Protein AF-A0A419DIC0-F1 (afdb_monomer_lite)

Secondary structure (DSSP, 8-state):
-HHHHHHHHHHHHHHHHHHHHHHHHHHTT--HHHHHHHHHHHHHHHHHHHHHHHHHHHHHHHHHHHHTTPPPPPTTSTTSEEEETTEEEE-HHHHHHHHHHHHHHHHHHHHHHHHHHHHHHHHHHHHHHHHHHHHHHT-

pLDDT: mean 90.17, std 6.35, range [59.16, 96.88]

Radius of gyration: 27.78 Å; chains: 1; bounding box: 49×20×94 Å

Foldseek 3Di:
DVVLVVLVVVLVVLVVVLVVVLVVCVVVVHDPVVNVVSVVVSVVVNVVSVVVSQQVLQVVLVVLCVVLVHDAPDPPPPQQWDDDDPDIGGDPVSSVVSVVRSVVSVVVVVVVVVVVVVVVVVVVVVVVVVVVVCVVVVD

Sequence (139 aa):
MFELRRLNRQIESNSRDYKIAIGKAESKNTSKDEKEKLIHEFAEKRYELETEIMFFVTEQLIRKARSLLLPMPDSGEGGMWEKVNSRSYLTEAGIAKVRSTIREEEAARRKIILDWVSVGAVITGIIGAATGLLAIILK

Structure (mmCIF, N/CA/C/O backbone):
data_AF-A0A419DIC0-F1
#
_entry.id   AF-A0A419DIC0-F1
#
loop_
_atom_site.group_PDB
_atom_site.id
_atom_site.type_symbol
_atom_site.label_atom_id
_atom_site.label_alt_id
_atom_site.label_comp_id
_atom_site.label_asym_id
_atom_site.label_entity_id
_atom_site.label_seq_id
_atom_site.pdbx_PDB_ins_code
_atom_site.Cartn_x
_atom_site.Cartn_y
_atom_site.Cartn_z
_atom_site.occupancy
_atom_site.B_iso_or_equiv
_atom_site.auth_seq_id
_atom_site.auth_comp_id
_atom_site.auth_asym_id
_atom_site.auth_atom_id
_atom_site.pdbx_PDB_model_num
ATOM 1 N N . MET A 1 1 ? -3.535 -9.226 -3.268 1.00 67.88 1 MET A N 1
ATOM 2 C CA . MET A 1 1 ? -4.791 -8.482 -3.539 1.00 67.88 1 MET A CA 1
ATOM 3 C C . MET A 1 1 ? -5.997 -9.026 -2.775 1.00 67.88 1 MET A C 1
ATOM 5 O O . MET A 1 1 ? -6.824 -8.219 -2.372 1.00 67.88 1 MET A O 1
ATOM 9 N N . PHE A 1 2 ? -6.131 -10.347 -2.595 1.00 87.44 2 PHE A N 1
ATOM 10 C CA . PHE A 1 2 ? -7.209 -10.936 -1.786 1.00 87.44 2 PHE A CA 1
ATOM 11 C C . PHE A 1 2 ? -7.113 -10.529 -0.306 1.00 87.44 2 PHE A C 1
ATOM 13 O O . PHE A 1 2 ? -8.095 -10.058 0.252 1.00 87.44 2 PHE A O 1
ATOM 20 N N . GLU A 1 3 ? -5.908 -10.581 0.271 1.00 88.81 3 GLU A N 1
ATOM 21 C CA . GLU A 1 3 ? -5.655 -10.211 1.673 1.00 88.81 3 GLU A CA 1
ATOM 22 C C . GLU A 1 3 ? -6.043 -8.772 2.024 1.00 88.81 3 GLU A C 1
ATOM 24 O O . GLU A 1 3 ? -6.853 -8.554 2.915 1.00 88.81 3 GLU A O 1
ATOM 29 N N . LEU A 1 4 ? -5.567 -7.782 1.262 1.00 90.62 4 LEU A N 1
ATOM 30 C CA . LEU A 1 4 ? -5.937 -6.380 1.489 1.00 90.62 4 LEU A CA 1
ATOM 31 C C . LEU A 1 4 ? -7.458 -6.158 1.412 1.00 90.62 4 LEU A C 1
ATOM 33 O O . LEU A 1 4 ? -8.031 -5.435 2.220 1.00 90.62 4 LEU A O 1
ATOM 37 N N . ARG A 1 5 ? -8.135 -6.813 0.456 1.00 90.56 5 ARG A N 1
ATOM 38 C CA . ARG A 1 5 ? -9.601 -6.759 0.350 1.00 90.56 5 ARG A CA 1
ATOM 39 C C . ARG A 1 5 ? -10.283 -7.414 1.549 1.00 90.56 5 ARG A C 1
ATOM 41 O O . ARG A 1 5 ? -11.303 -6.906 2.001 1.00 90.56 5 ARG A O 1
ATOM 48 N N . ARG A 1 6 ? -9.741 -8.524 2.051 1.00 94.44 6 ARG A N 1
ATOM 49 C CA . ARG A 1 6 ? -10.228 -9.209 3.252 1.00 94.44 6 ARG A CA 1
ATOM 50 C C . ARG A 1 6 ? -10.111 -8.305 4.482 1.00 94.44 6 ARG A C 1
ATOM 52 O O . ARG A 1 6 ? -11.111 -8.129 5.166 1.00 94.44 6 ARG A O 1
ATOM 59 N N . LEU A 1 7 ? -8.949 -7.688 4.707 1.00 91.94 7 LEU A N 1
ATOM 60 C CA . LEU A 1 7 ? -8.707 -6.773 5.831 1.00 91.94 7 LEU A CA 1
ATOM 61 C C . LEU A 1 7 ? -9.614 -5.536 5.770 1.00 91.94 7 LEU A C 1
ATOM 63 O O . LEU A 1 7 ? -10.287 -5.219 6.746 1.00 91.94 7 LEU A O 1
ATOM 67 N N . ASN A 1 8 ? -9.744 -4.904 4.599 1.00 91.38 8 ASN A N 1
ATOM 68 C CA . ASN A 1 8 ? -10.657 -3.767 4.427 1.00 91.38 8 ASN A CA 1
ATOM 69 C C . ASN A 1 8 ? -12.119 -4.142 4.713 1.00 91.38 8 ASN A C 1
ATOM 71 O O . ASN A 1 8 ? -12.832 -3.395 5.377 1.00 91.38 8 ASN A O 1
ATOM 75 N N . ARG A 1 9 ? -12.566 -5.327 4.274 1.00 93.31 9 ARG A N 1
ATOM 76 C CA . ARG A 1 9 ? -13.911 -5.826 4.605 1.00 93.31 9 ARG A CA 1
ATOM 77 C C . ARG A 1 9 ? -14.097 -6.040 6.106 1.00 93.31 9 ARG A C 1
ATOM 79 O O . ARG A 1 9 ? -15.189 -5.793 6.605 1.00 93.31 9 ARG A O 1
ATOM 86 N N . GLN A 1 10 ? -13.063 -6.486 6.819 1.00 93.06 10 GLN A N 1
ATOM 87 C CA . GLN A 1 10 ? -13.120 -6.631 8.274 1.00 93.06 10 GLN A CA 1
ATOM 88 C C . GLN A 1 10 ? -13.228 -5.272 8.969 1.00 93.06 10 GLN A C 1
ATOM 90 O O . GLN A 1 10 ? -14.063 -5.135 9.856 1.00 93.06 10 GLN A O 1
ATOM 95 N N . ILE A 1 11 ? -12.483 -4.254 8.521 1.00 92.06 11 ILE A N 1
ATOM 96 C CA . ILE A 1 11 ? -12.613 -2.879 9.037 1.00 92.06 11 ILE A CA 1
ATOM 97 C C . ILE A 1 11 ? -14.038 -2.362 8.832 1.00 92.06 11 ILE A C 1
ATOM 99 O O . ILE A 1 11 ? -14.643 -1.819 9.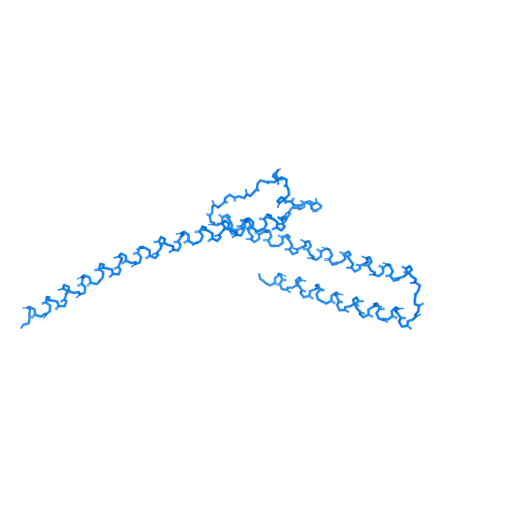758 1.00 92.06 11 ILE A O 1
ATOM 103 N N . GLU A 1 12 ? -14.601 -2.550 7.638 1.00 93.25 12 GLU A N 1
ATOM 104 C CA . GLU A 1 12 ? -15.974 -2.136 7.351 1.00 93.25 12 GLU A CA 1
ATOM 105 C C . GLU A 1 12 ? -17.003 -2.890 8.194 1.00 93.25 12 GLU A C 1
ATOM 107 O O . GLU A 1 12 ? -17.950 -2.273 8.677 1.00 93.25 12 GLU A O 1
ATOM 112 N N . SER A 1 13 ? -16.841 -4.207 8.357 1.00 92.69 13 SER A N 1
ATOM 113 C CA . SER A 1 13 ? -17.725 -5.023 9.196 1.00 92.69 13 SER A CA 1
ATOM 114 C C . SER A 1 13 ? -17.673 -4.547 10.641 1.00 92.69 13 SER A C 1
ATOM 116 O O . SER A 1 13 ? -18.700 -4.168 11.192 1.00 92.69 13 SER A O 1
ATOM 118 N N . ASN A 1 14 ? -16.468 -4.442 11.202 1.00 92.19 14 ASN A N 1
ATOM 119 C CA . ASN A 1 14 ? -16.245 -3.973 12.561 1.00 92.19 14 ASN A CA 1
ATOM 120 C C . ASN A 1 14 ? -16.855 -2.573 12.761 1.00 92.19 14 ASN A C 1
ATOM 122 O O . ASN A 1 14 ? -17.546 -2.315 13.741 1.00 92.19 14 ASN A O 1
ATOM 126 N N . SER A 1 15 ? -16.680 -1.667 11.790 1.00 91.06 15 SER A N 1
ATOM 127 C CA . SER A 1 15 ? -17.257 -0.315 11.837 1.00 91.06 15 SER A CA 1
ATOM 128 C C . SER A 1 15 ? -18.786 -0.314 11.853 1.00 91.06 15 SER A C 1
ATOM 130 O O . SER A 1 15 ? -19.396 0.554 12.480 1.00 91.06 15 SER A O 1
ATOM 132 N N . ARG A 1 16 ? -19.427 -1.258 11.156 1.00 93.19 16 ARG A N 1
ATOM 133 C CA . ARG A 1 16 ? -20.886 -1.431 11.203 1.00 93.19 16 ARG A CA 1
ATOM 134 C C . ARG A 1 16 ? -21.321 -1.984 12.554 1.00 93.19 16 ARG A C 1
ATOM 136 O O . ARG A 1 16 ? -22.249 -1.436 13.145 1.00 93.19 16 ARG A O 1
ATOM 143 N N . ASP A 1 17 ? -20.631 -3.006 13.047 1.00 91.50 17 ASP A N 1
ATOM 144 C CA . ASP A 1 17 ? -20.932 -3.648 14.328 1.00 91.50 17 ASP A CA 1
ATOM 145 C C . ASP A 1 17 ? -20.829 -2.644 15.482 1.00 91.50 17 ASP A C 1
ATOM 147 O O . ASP A 1 17 ? -21.731 -2.556 16.316 1.00 91.50 17 ASP A O 1
ATOM 151 N N . TYR A 1 18 ? -19.805 -1.790 15.460 1.00 91.12 18 TYR A N 1
ATOM 152 C CA . TYR A 1 18 ? -19.637 -0.697 16.411 1.00 91.12 18 TYR A CA 1
ATOM 153 C C . TYR A 1 18 ? -20.761 0.340 16.353 1.00 91.12 18 TYR A C 1
ATOM 155 O O . TYR A 1 18 ? -21.320 0.696 17.390 1.00 91.12 18 TYR A O 1
ATOM 163 N N . LYS A 1 19 ? -21.156 0.792 15.153 1.00 91.94 19 LYS A N 1
ATOM 164 C CA . LYS A 1 19 ? -22.294 1.718 15.000 1.00 91.94 19 LYS A CA 1
ATOM 165 C C . LYS A 1 19 ? -23.578 1.131 15.587 1.00 91.94 19 LYS A C 1
ATOM 167 O O . LYS A 1 19 ? -24.330 1.839 16.254 1.00 91.94 19 LYS A O 1
ATOM 172 N N . ILE A 1 20 ? -23.815 -0.163 15.371 1.00 92.94 20 ILE A N 1
ATOM 173 C CA . ILE A 1 20 ? -24.967 -0.872 15.936 1.00 92.94 20 ILE A CA 1
ATOM 174 C C . ILE A 1 20 ? -24.855 -0.957 17.466 1.00 92.94 20 ILE A C 1
ATOM 176 O O . ILE A 1 20 ? -25.846 -0.733 18.162 1.00 92.94 20 ILE A O 1
ATOM 180 N N . ALA A 1 21 ? -23.672 -1.272 18.000 1.00 90.56 21 ALA A N 1
ATOM 181 C CA . ALA A 1 21 ? -23.434 -1.388 19.437 1.00 90.56 21 ALA A CA 1
ATOM 182 C C . ALA A 1 21 ? -23.630 -0.050 20.171 1.00 90.56 21 ALA A C 1
ATOM 184 O O . ALA A 1 21 ? -24.342 -0.010 21.175 1.00 90.56 21 ALA A O 1
ATOM 185 N N . ILE A 1 22 ? -23.091 1.047 19.629 1.00 89.69 22 ILE A N 1
ATOM 186 C CA . ILE A 1 22 ? -23.293 2.406 20.152 1.00 89.69 22 ILE A CA 1
ATOM 187 C C . ILE A 1 22 ? -24.769 2.794 20.102 1.00 89.69 22 ILE A C 1
ATOM 189 O O . ILE A 1 22 ? -25.306 3.212 21.123 1.00 89.69 22 ILE A O 1
ATOM 193 N N . GLY A 1 23 ? -25.457 2.580 18.974 1.00 89.44 23 GLY A N 1
ATOM 194 C CA . GLY A 1 23 ? -26.885 2.903 18.870 1.00 89.44 23 GLY A CA 1
ATOM 195 C C . GLY A 1 23 ? -27.735 2.146 19.900 1.00 89.44 23 GLY A C 1
ATOM 196 O O . GLY A 1 23 ? -28.645 2.709 20.511 1.00 89.44 23 GLY A O 1
ATOM 197 N N . LYS A 1 24 ? -27.397 0.878 20.177 1.00 91.31 24 LYS A N 1
ATOM 198 C CA . LYS A 1 24 ? -28.029 0.099 21.254 1.00 91.31 24 LYS A CA 1
ATOM 199 C C . LYS A 1 24 ? -27.711 0.668 22.640 1.00 91.31 24 LYS A C 1
ATOM 201 O O . LYS A 1 24 ? -28.627 0.780 23.453 1.00 91.31 24 LYS A O 1
ATOM 206 N N . ALA A 1 25 ? -26.460 1.033 22.913 1.00 88.69 25 ALA A N 1
ATOM 207 C CA . ALA A 1 25 ? -26.053 1.623 24.191 1.00 88.69 25 ALA A CA 1
ATOM 208 C C . ALA A 1 25 ? -26.708 2.998 24.435 1.00 88.69 25 ALA A C 1
ATOM 210 O O . ALA A 1 25 ? -27.113 3.318 25.551 1.00 88.69 25 ALA A O 1
ATOM 211 N N . GLU A 1 26 ? -26.878 3.805 23.389 1.00 86.44 26 GLU A N 1
ATOM 212 C CA . GLU A 1 26 ? -27.610 5.071 23.453 1.00 86.44 26 GLU A CA 1
ATOM 213 C C . GLU A 1 26 ? -29.093 4.848 23.761 1.00 86.44 26 GLU A C 1
ATOM 215 O O . GLU A 1 26 ? -29.617 5.469 24.683 1.00 86.44 26 GLU A O 1
ATOM 220 N N . SER A 1 27 ? -29.744 3.896 23.081 1.00 87.69 27 SER A N 1
ATOM 221 C CA . SER A 1 27 ? -31.164 3.579 23.310 1.00 87.69 27 SER A CA 1
ATOM 222 C C . SER A 1 27 ? -31.471 3.061 24.722 1.00 87.69 27 SER A C 1
ATOM 224 O O . SER A 1 27 ? -32.579 3.240 25.221 1.00 87.69 27 SER A O 1
ATOM 226 N N . LYS A 1 28 ? -30.490 2.434 25.381 1.00 88.81 28 LYS A N 1
ATOM 227 C CA . LYS A 1 28 ? -30.614 1.881 26.738 1.00 88.81 28 LYS A CA 1
ATOM 228 C C . LYS A 1 28 ? -30.208 2.863 27.838 1.00 88.81 28 LYS A C 1
ATOM 230 O O . LYS A 1 28 ? -30.208 2.485 29.005 1.00 88.81 28 LYS A O 1
ATOM 235 N N . ASN A 1 29 ? -29.861 4.100 27.475 1.00 83.12 29 ASN A N 1
ATOM 236 C CA . ASN A 1 29 ? -29.342 5.118 28.388 1.00 83.12 29 ASN A CA 1
ATOM 237 C C . ASN A 1 29 ? -28.159 4.608 29.237 1.00 83.12 29 ASN A C 1
ATOM 239 O O . ASN A 1 29 ? -28.031 4.901 30.425 1.00 83.12 29 ASN A O 1
ATOM 243 N N . THR A 1 30 ? -27.313 3.793 28.603 1.00 84.19 30 THR A N 1
ATOM 244 C CA . THR A 1 30 ? -26.160 3.133 29.210 1.00 84.19 30 THR A CA 1
ATOM 245 C C . THR A 1 30 ? -25.168 4.144 29.802 1.00 84.19 30 THR A C 1
ATOM 247 O O . THR A 1 30 ? -25.008 5.248 29.267 1.00 84.19 30 THR A O 1
ATOM 250 N N . SER A 1 31 ? -24.489 3.756 30.892 1.00 87.69 31 SER A N 1
ATOM 251 C CA . SER A 1 31 ? -23.515 4.599 31.597 1.00 87.69 31 SER A CA 1
ATOM 252 C C . SER A 1 31 ? -22.382 5.072 30.677 1.00 87.69 31 SER A C 1
ATOM 254 O O . SER A 1 31 ? -22.046 4.434 29.675 1.00 87.69 31 SER A O 1
ATOM 256 N N . LYS A 1 32 ? -21.782 6.216 31.021 1.00 87.06 32 LYS A N 1
ATOM 257 C CA . LYS A 1 32 ? -20.671 6.798 30.258 1.00 87.06 32 LYS A CA 1
ATOM 258 C C . LYS A 1 32 ? -19.478 5.835 30.169 1.00 87.06 32 LYS A C 1
ATOM 260 O O . LYS A 1 32 ? -18.953 5.646 29.076 1.00 87.06 32 LYS A O 1
ATOM 265 N N . ASP A 1 33 ? -19.132 5.176 31.272 1.00 88.94 33 ASP A N 1
ATOM 266 C CA . ASP A 1 33 ? -18.031 4.208 31.347 1.00 88.94 33 ASP A CA 1
ATOM 267 C C . ASP A 1 33 ? -18.224 3.019 30.399 1.00 88.94 33 ASP A C 1
ATOM 269 O O . ASP A 1 33 ? -17.278 2.558 29.765 1.00 88.94 33 ASP A O 1
ATOM 273 N N . GLU A 1 34 ? -19.449 2.508 30.271 1.00 87.44 34 GLU A N 1
ATOM 274 C CA . GLU A 1 34 ? -19.737 1.406 29.347 1.00 87.44 34 GLU A CA 1
ATOM 275 C C . GLU A 1 34 ? -19.594 1.834 27.881 1.00 87.44 34 GLU A C 1
ATOM 277 O O . GLU A 1 34 ? -19.083 1.071 27.061 1.00 87.44 34 GLU A O 1
ATOM 282 N N . LYS A 1 35 ? -19.976 3.072 27.547 1.00 86.31 35 LYS A N 1
ATOM 283 C CA . LYS A 1 35 ? -19.761 3.629 26.202 1.00 86.31 35 LYS A CA 1
ATOM 284 C C . LYS A 1 35 ? -18.275 3.820 25.905 1.00 86.31 35 LYS A C 1
ATOM 286 O O . LYS A 1 35 ? -17.832 3.512 24.804 1.00 86.31 35 LYS A O 1
ATOM 291 N N . GLU A 1 36 ? -17.506 4.287 26.882 1.00 89.88 36 GLU A N 1
ATOM 292 C CA . GLU A 1 36 ? -16.060 4.478 26.752 1.00 89.88 36 GLU A CA 1
ATOM 293 C C . GLU A 1 36 ? -15.328 3.145 26.549 1.00 89.88 36 GLU A C 1
ATOM 295 O O . GLU A 1 36 ? -14.494 3.036 25.651 1.00 89.88 36 GLU A O 1
ATOM 300 N N . LYS A 1 37 ? -15.725 2.088 27.268 1.00 91.81 3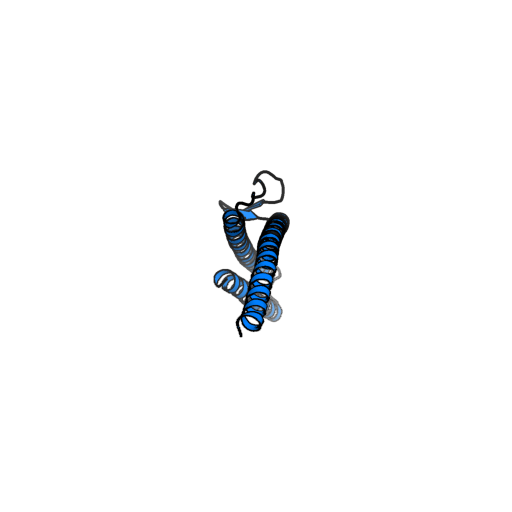7 LYS A N 1
ATOM 301 C CA . LYS A 1 37 ? -15.219 0.724 27.028 1.00 91.81 37 LYS A CA 1
ATOM 302 C C . LYS A 1 37 ? -15.476 0.248 25.598 1.00 91.81 37 LYS A C 1
ATOM 304 O O . LYS A 1 37 ? -14.564 -0.280 24.970 1.00 91.81 37 LYS A O 1
ATOM 309 N N . LEU A 1 38 ? -16.681 0.472 25.066 1.00 90.31 38 LEU A N 1
ATOM 310 C CA . LEU A 1 38 ? -17.015 0.115 23.680 1.00 90.31 38 LEU A CA 1
ATOM 311 C C . LEU A 1 38 ? -16.176 0.896 22.659 1.00 90.31 38 LEU A C 1
ATOM 313 O O . LEU A 1 38 ? -15.760 0.329 21.649 1.00 90.31 38 LEU A O 1
ATOM 317 N N . ILE A 1 39 ? -15.920 2.183 22.914 1.00 90.62 39 ILE A N 1
ATOM 318 C CA . ILE A 1 39 ? -15.048 3.014 22.071 1.00 90.62 39 ILE A CA 1
ATOM 319 C C . ILE A 1 39 ? -13.626 2.452 22.069 1.00 90.62 39 ILE A C 1
ATOM 321 O O . ILE A 1 39 ? -13.049 2.278 20.997 1.00 90.62 39 ILE A O 1
ATOM 325 N N . HIS A 1 40 ? -13.076 2.148 23.247 1.00 93.12 40 HIS A N 1
ATOM 326 C CA . HIS A 1 40 ? -11.727 1.603 23.376 1.00 93.12 40 HIS A CA 1
ATOM 327 C C . HIS A 1 40 ? -11.579 0.245 22.689 1.00 93.12 40 HIS A C 1
ATOM 329 O O . HIS A 1 40 ? -10.667 0.083 21.883 1.00 93.12 40 HIS A O 1
ATOM 335 N N . GLU A 1 41 ? -12.499 -0.692 22.934 1.00 92.81 41 GLU A N 1
ATOM 336 C CA . GLU A 1 41 ? -12.473 -2.019 22.305 1.00 92.81 41 GLU A CA 1
ATOM 337 C C . GLU A 1 41 ? -12.522 -1.914 20.772 1.00 92.81 41 GLU A C 1
ATOM 339 O O . GLU A 1 41 ? -11.813 -2.619 20.050 1.00 92.81 41 GLU A O 1
ATOM 344 N N . PHE A 1 42 ? -13.350 -1.005 20.252 1.00 92.31 42 PHE A N 1
ATOM 345 C CA . PHE A 1 42 ? -13.441 -0.784 18.816 1.00 92.31 42 PHE A CA 1
ATOM 346 C C . PHE A 1 42 ? -12.181 -0.131 18.240 1.00 92.31 42 PHE A C 1
ATOM 348 O O . PHE A 1 42 ? -11.707 -0.544 17.178 1.00 92.31 42 PHE A O 1
ATOM 355 N N . ALA A 1 43 ? -11.641 0.878 18.926 1.00 91.88 43 ALA A N 1
ATOM 356 C CA . ALA A 1 43 ? -10.424 1.564 18.516 1.00 91.88 43 ALA A CA 1
ATOM 357 C C . ALA A 1 43 ? -9.231 0.601 18.463 1.00 91.88 43 ALA A C 1
ATOM 359 O O . ALA A 1 43 ? -8.488 0.624 17.486 1.00 91.88 43 ALA A O 1
ATOM 360 N N . GLU A 1 44 ? -9.098 -0.284 19.451 1.00 93.12 44 GLU A N 1
ATOM 361 C CA . GLU A 1 44 ? -8.056 -1.313 19.507 1.00 93.12 44 GLU A CA 1
ATOM 362 C C . GLU A 1 44 ? -8.170 -2.288 18.328 1.00 93.12 44 GLU A C 1
ATOM 364 O O . GLU A 1 44 ? -7.240 -2.404 17.531 1.00 93.12 44 GLU A O 1
ATOM 369 N N . LYS A 1 45 ? -9.348 -2.891 18.119 1.00 93.19 45 LYS A N 1
ATOM 370 C CA . LYS A 1 45 ? -9.582 -3.799 16.980 1.00 93.19 45 LYS A CA 1
ATOM 371 C C . LYS A 1 45 ? -9.333 -3.127 15.632 1.00 93.19 45 LYS A C 1
ATOM 373 O O . LYS A 1 45 ? -8.861 -3.754 14.685 1.00 93.19 45 LYS A O 1
ATOM 378 N N . ARG A 1 46 ? -9.712 -1.854 15.499 1.00 92.81 46 ARG A N 1
ATOM 379 C CA . ARG A 1 46 ? -9.479 -1.093 14.270 1.00 92.81 46 ARG A CA 1
ATOM 380 C C . ARG A 1 46 ? -7.990 -0.838 14.059 1.00 92.81 46 ARG A C 1
ATOM 382 O O . ARG A 1 46 ? -7.516 -1.042 12.945 1.00 92.81 46 ARG A O 1
ATOM 389 N N . TYR A 1 47 ? -7.285 -0.425 15.108 1.00 92.81 47 TYR A N 1
ATOM 390 C CA . TYR A 1 47 ? -5.848 -0.197 15.071 1.00 92.81 47 TYR A CA 1
ATOM 391 C C . TYR A 1 47 ? -5.104 -1.464 14.635 1.00 92.81 47 TYR A C 1
ATOM 393 O O . TYR A 1 47 ? -4.338 -1.404 13.680 1.00 92.81 47 TYR A O 1
ATOM 401 N N . GLU A 1 48 ? -5.416 -2.626 15.216 1.00 93.38 48 GLU A N 1
ATOM 402 C CA . GLU A 1 48 ? -4.819 -3.913 14.823 1.00 93.38 48 GLU A CA 1
ATOM 403 C C . GLU A 1 48 ? -4.979 -4.217 13.324 1.00 93.38 48 GLU A C 1
ATOM 405 O O . GLU A 1 48 ? -4.023 -4.608 12.647 1.00 93.38 48 GLU A O 1
ATOM 410 N N . LEU A 1 49 ? -6.184 -4.011 12.782 1.00 94.69 49 LEU A N 1
ATOM 411 C CA . LEU A 1 49 ? -6.464 -4.240 11.364 1.00 94.69 49 LEU A CA 1
ATOM 412 C C . LEU A 1 49 ? -5.717 -3.253 10.460 1.00 94.69 49 LEU A C 1
ATOM 414 O O . LEU A 1 49 ? -5.190 -3.653 9.419 1.00 94.69 49 LEU A O 1
ATOM 418 N N . GLU A 1 50 ? -5.668 -1.975 10.837 1.00 94.06 50 GLU A N 1
ATOM 419 C CA . GLU A 1 50 ? -4.921 -0.949 10.106 1.00 94.06 50 GLU A CA 1
ATOM 420 C C . GLU A 1 50 ? -3.415 -1.256 10.124 1.00 94.06 50 GLU A C 1
ATOM 422 O O . GLU A 1 50 ? -2.767 -1.214 9.075 1.00 94.06 50 GLU A O 1
ATOM 427 N N . THR A 1 51 ? -2.864 -1.679 11.263 1.00 94.38 51 THR A N 1
ATOM 428 C CA . THR A 1 51 ? -1.470 -2.123 11.370 1.00 94.38 51 THR A CA 1
ATOM 429 C C . THR A 1 51 ? -1.184 -3.325 10.461 1.00 94.38 51 THR A C 1
ATOM 431 O O . THR A 1 51 ? -0.177 -3.333 9.748 1.00 94.38 51 THR A O 1
ATOM 434 N N . GLU A 1 52 ? -2.068 -4.328 10.404 1.00 95.38 52 GLU A N 1
ATOM 435 C CA . GLU A 1 52 ? -1.867 -5.486 9.520 1.00 95.38 52 GLU A CA 1
ATOM 436 C C . GLU A 1 52 ? -1.918 -5.100 8.033 1.00 95.38 52 GLU A C 1
ATOM 438 O O . GLU A 1 52 ? -1.141 -5.613 7.220 1.00 95.38 52 GLU A O 1
ATOM 443 N N . ILE A 1 53 ? -2.765 -4.131 7.664 1.00 95.38 53 ILE A N 1
ATOM 444 C CA . ILE A 1 53 ? -2.753 -3.542 6.319 1.00 95.38 53 ILE A CA 1
ATOM 445 C C . ILE A 1 53 ? -1.394 -2.908 6.023 1.00 95.38 53 ILE A C 1
ATOM 447 O O . ILE A 1 53 ? -0.845 -3.125 4.938 1.00 95.38 53 ILE A O 1
ATOM 451 N N . MET A 1 54 ? -0.836 -2.152 6.967 1.00 95.94 54 MET A N 1
ATOM 452 C CA . MET A 1 54 ? 0.455 -1.488 6.790 1.00 95.94 54 MET A CA 1
ATOM 453 C C . MET A 1 54 ? 1.600 -2.490 6.632 1.00 95.94 54 MET A C 1
ATOM 455 O O . MET A 1 54 ? 2.443 -2.316 5.743 1.00 95.94 54 MET A O 1
ATOM 459 N N . PHE A 1 55 ? 1.598 -3.585 7.398 1.00 95.62 55 PHE A N 1
ATOM 460 C CA . PHE A 1 55 ? 2.543 -4.683 7.194 1.00 95.62 55 PHE A CA 1
ATOM 461 C C . PHE A 1 55 ? 2.415 -5.297 5.802 1.00 95.62 55 PHE A C 1
ATOM 463 O O . PHE A 1 55 ? 3.414 -5.421 5.089 1.00 95.62 55 PHE A O 1
ATOM 470 N N . PHE A 1 56 ? 1.192 -5.628 5.382 1.00 95.50 56 PHE A N 1
ATOM 471 C CA . PHE A 1 56 ? 0.950 -6.217 4.070 1.00 95.50 56 PHE A CA 1
ATOM 472 C C . PHE A 1 56 ? 1.411 -5.289 2.938 1.00 95.50 56 PHE A C 1
ATOM 474 O O . PHE A 1 56 ? 2.108 -5.716 2.016 1.00 95.50 56 PHE A O 1
ATOM 481 N N . VAL A 1 57 ? 1.048 -4.005 2.993 1.00 95.50 57 VAL A N 1
ATOM 482 C CA . VAL A 1 57 ? 1.452 -3.010 1.987 1.00 95.50 57 VAL A CA 1
ATOM 483 C C . VAL A 1 57 ? 2.971 -2.867 1.943 1.00 95.50 57 VAL A C 1
ATOM 485 O O . VAL A 1 57 ? 3.546 -2.839 0.852 1.00 95.50 57 VAL A O 1
ATOM 488 N N . THR A 1 58 ? 3.620 -2.825 3.104 1.00 95.94 58 THR A N 1
ATOM 489 C CA . THR A 1 58 ? 5.078 -2.735 3.206 1.00 95.94 58 THR A CA 1
ATOM 490 C C . THR A 1 58 ? 5.759 -3.931 2.553 1.00 95.94 58 THR A C 1
ATOM 492 O O . THR A 1 58 ? 6.642 -3.747 1.719 1.00 95.94 58 THR A O 1
ATOM 495 N N . GLU A 1 59 ? 5.310 -5.152 2.843 1.00 95.19 59 GLU A N 1
ATOM 496 C CA . GLU A 1 59 ? 5.863 -6.367 2.240 1.00 95.19 59 GLU A CA 1
ATOM 497 C C . GLU A 1 59 ? 5.725 -6.356 0.708 1.00 95.19 59 GLU A C 1
ATOM 499 O O . GLU A 1 59 ? 6.673 -6.668 -0.020 1.00 95.19 59 GLU A O 1
ATOM 504 N N . GLN A 1 60 ? 4.564 -5.927 0.197 1.00 95.88 60 GLN A N 1
ATOM 505 C CA . GLN A 1 60 ? 4.339 -5.793 -1.244 1.00 95.88 60 GLN A CA 1
ATOM 506 C C . GLN A 1 60 ? 5.300 -4.787 -1.886 1.00 95.88 60 GLN A C 1
ATOM 508 O O . GLN A 1 60 ? 5.836 -5.054 -2.965 1.00 95.88 60 GLN A O 1
ATOM 513 N N . LEU A 1 61 ? 5.523 -3.643 -1.235 1.00 96.38 61 LEU A N 1
ATOM 514 C CA . LEU A 1 61 ? 6.433 -2.612 -1.725 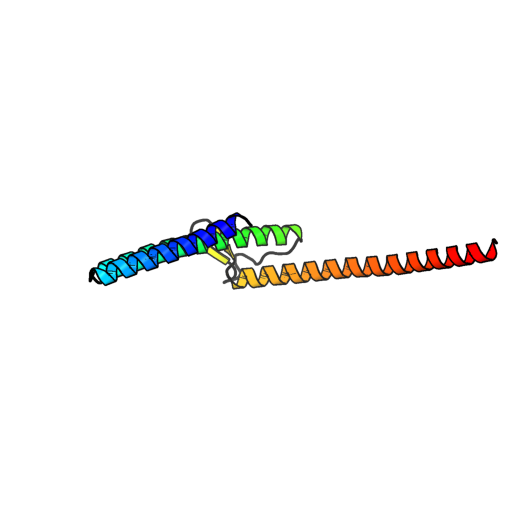1.00 96.38 61 LEU A CA 1
ATOM 515 C C . LEU A 1 61 ? 7.886 -3.073 -1.683 1.00 96.38 61 LEU A C 1
ATOM 517 O O . LEU A 1 61 ? 8.573 -2.919 -2.687 1.00 96.38 61 LEU A O 1
ATOM 521 N N . ILE A 1 62 ? 8.325 -3.708 -0.594 1.00 95.94 62 ILE A N 1
ATOM 522 C CA . ILE A 1 62 ? 9.668 -4.295 -0.482 1.00 95.94 62 ILE A CA 1
ATOM 523 C C . ILE A 1 62 ? 9.895 -5.300 -1.607 1.00 95.94 62 ILE A C 1
ATOM 525 O O . ILE A 1 62 ? 10.905 -5.240 -2.305 1.00 95.94 62 ILE A O 1
ATOM 529 N N . ARG A 1 63 ? 8.948 -6.221 -1.820 1.00 96.12 63 ARG A N 1
ATOM 530 C CA . ARG A 1 63 ? 9.056 -7.228 -2.880 1.00 96.12 63 ARG A CA 1
ATOM 531 C C . ARG A 1 63 ? 9.168 -6.581 -4.257 1.00 96.12 63 ARG A C 1
ATOM 533 O O . ARG A 1 63 ? 9.991 -7.003 -5.067 1.00 96.12 63 ARG A O 1
ATOM 540 N N . LYS A 1 64 ? 8.363 -5.548 -4.516 1.00 96.50 64 LYS A N 1
ATOM 541 C CA . LYS A 1 64 ? 8.386 -4.829 -5.790 1.00 96.50 64 LYS A CA 1
ATOM 542 C C . LYS A 1 64 ? 9.686 -4.042 -5.981 1.00 96.50 64 LYS A C 1
ATOM 544 O O . LYS A 1 64 ? 10.310 -4.174 -7.029 1.00 96.50 64 LYS A O 1
ATOM 549 N N . ALA A 1 65 ? 10.133 -3.302 -4.970 1.00 96.50 65 ALA A N 1
ATOM 550 C CA . ALA A 1 65 ? 11.402 -2.580 -4.993 1.00 96.50 65 ALA A CA 1
ATOM 551 C C . ALA A 1 65 ? 12.582 -3.531 -5.246 1.00 96.50 65 ALA A C 1
ATOM 553 O O . ALA A 1 65 ? 13.378 -3.286 -6.148 1.00 96.50 65 ALA A O 1
ATOM 554 N N . ARG A 1 66 ? 12.626 -4.681 -4.557 1.00 95.62 66 ARG A N 1
ATOM 555 C CA . ARG A 1 66 ? 13.643 -5.724 -4.779 1.00 95.62 66 ARG A CA 1
ATOM 556 C C . ARG A 1 66 ? 13.625 -6.278 -6.201 1.00 95.62 66 ARG A C 1
ATOM 558 O O . ARG A 1 66 ? 14.686 -6.448 -6.786 1.00 95.62 66 ARG A O 1
ATOM 565 N N . SER A 1 67 ? 12.445 -6.517 -6.781 1.00 96.38 67 SER A N 1
ATOM 566 C CA . SER A 1 67 ? 12.342 -6.983 -8.176 1.00 96.38 67 SER A CA 1
ATOM 567 C C . SER A 1 67 ? 12.872 -5.969 -9.198 1.00 96.38 67 SER A C 1
ATOM 569 O O . SER A 1 67 ? 13.288 -6.348 -10.289 1.00 96.38 67 SER A O 1
ATOM 571 N N . LEU A 1 68 ? 12.883 -4.686 -8.830 1.00 94.81 68 LEU A N 1
ATOM 572 C CA . LEU A 1 68 ? 13.431 -3.591 -9.627 1.00 94.81 68 LEU A CA 1
ATOM 573 C C . LEU A 1 68 ? 14.867 -3.219 -9.222 1.00 94.81 68 LEU A C 1
ATOM 575 O O . LEU A 1 68 ? 15.426 -2.304 -9.816 1.00 94.81 68 LEU A O 1
ATOM 579 N N . LEU A 1 69 ? 15.466 -3.930 -8.256 1.00 94.31 69 LEU A N 1
ATOM 580 C CA . LEU A 1 69 ? 16.785 -3.638 -7.677 1.00 94.31 69 LEU A CA 1
ATOM 581 C C . LEU A 1 69 ? 16.899 -2.215 -7.102 1.00 94.31 69 LEU A C 1
ATOM 583 O O . LEU A 1 69 ? 17.960 -1.597 -7.146 1.00 94.31 69 LEU A O 1
ATOM 587 N N . LEU A 1 70 ? 15.800 -1.695 -6.556 1.00 94.56 70 LEU A N 1
ATOM 588 C CA . LEU A 1 70 ? 15.751 -0.359 -5.971 1.00 94.56 70 LEU A CA 1
ATOM 589 C C . LEU A 1 70 ? 16.197 -0.365 -4.503 1.00 94.56 70 LEU A C 1
ATOM 591 O O . LEU A 1 70 ? 15.862 -1.304 -3.769 1.00 94.56 70 LEU A O 1
ATOM 595 N N . PRO A 1 71 ? 16.901 0.689 -4.048 1.00 91.31 71 PRO A N 1
ATOM 596 C CA . PRO A 1 71 ? 17.239 0.845 -2.643 1.00 91.31 71 PRO A CA 1
ATOM 597 C C . PRO A 1 71 ? 15.972 1.066 -1.810 1.00 91.31 71 PRO A C 1
ATOM 599 O O . PRO A 1 71 ? 15.028 1.733 -2.239 1.00 91.31 71 PRO A O 1
ATOM 602 N N . MET A 1 72 ? 15.966 0.510 -0.601 1.00 91.94 72 MET A N 1
ATOM 603 C CA . MET A 1 72 ? 14.946 0.803 0.404 1.00 91.94 72 MET A CA 1
ATOM 604 C C . MET A 1 72 ? 15.446 1.921 1.324 1.00 91.94 72 MET A C 1
ATOM 606 O O . MET A 1 72 ? 16.652 1.990 1.563 1.00 91.94 72 MET A O 1
ATOM 610 N N . PRO A 1 73 ? 14.548 2.770 1.854 1.00 88.69 73 PRO A N 1
ATOM 611 C CA . PRO A 1 73 ? 14.910 3.729 2.888 1.00 88.69 73 PRO A CA 1
ATOM 612 C C . PRO A 1 73 ? 15.496 3.005 4.098 1.00 88.69 73 PRO A C 1
ATOM 614 O O . PRO A 1 73 ? 15.008 1.931 4.477 1.00 88.69 73 PRO A O 1
ATOM 617 N N . ASP A 1 74 ? 16.529 3.593 4.695 1.00 84.44 74 ASP A N 1
ATOM 618 C CA . ASP A 1 74 ? 17.165 3.014 5.871 1.00 84.44 74 ASP A CA 1
ATOM 619 C C . ASP A 1 74 ? 16.164 2.973 7.034 1.00 84.44 74 ASP A C 1
ATOM 621 O O . ASP A 1 74 ? 15.399 3.906 7.273 1.00 84.44 74 ASP A O 1
ATOM 625 N N . SER A 1 75 ? 16.181 1.872 7.776 1.00 74.31 75 SER A N 1
ATOM 626 C CA . SER A 1 75 ? 15.465 1.732 9.043 1.00 74.31 75 SER A CA 1
ATOM 627 C C . SER A 1 75 ? 15.867 2.780 10.089 1.00 74.31 75 SER A C 1
ATOM 629 O O . SER A 1 75 ? 15.078 3.057 10.990 1.00 74.31 75 SER A O 1
ATOM 631 N N . GLY A 1 76 ? 17.069 3.361 9.967 1.00 69.31 76 GLY A N 1
ATOM 632 C CA . GLY A 1 76 ? 17.566 4.444 10.819 1.00 69.31 76 GLY A CA 1
ATOM 633 C C . GLY A 1 76 ? 17.181 5.860 10.371 1.00 69.31 76 GLY A C 1
ATOM 634 O O . GLY A 1 76 ? 17.326 6.794 11.160 1.00 69.31 76 GLY A O 1
ATOM 635 N N . GLU A 1 77 ? 16.674 6.049 9.146 1.00 68.50 77 GLU A N 1
ATOM 636 C CA . GLU A 1 77 ? 16.179 7.355 8.695 1.00 68.50 77 GLU A CA 1
ATOM 637 C C . GLU A 1 77 ? 14.848 7.665 9.392 1.00 68.50 77 GLU A C 1
ATOM 639 O O . GLU A 1 77 ? 13.791 7.095 9.092 1.00 68.50 77 GLU A O 1
ATOM 644 N N . GLY A 1 78 ? 14.930 8.561 10.380 1.00 68.62 78 GLY A N 1
ATOM 645 C CA . GLY A 1 78 ? 13.847 8.885 11.300 1.00 68.62 78 GLY A CA 1
ATOM 646 C C . GLY A 1 78 ? 12.540 9.219 10.584 1.00 68.62 78 GLY A C 1
ATOM 647 O O . GLY A 1 78 ? 12.436 10.224 9.884 1.00 68.62 78 GLY A O 1
ATOM 648 N N . GLY A 1 79 ? 11.530 8.374 10.796 1.00 84.62 79 GLY A N 1
ATOM 649 C CA . GLY A 1 79 ? 10.154 8.611 10.361 1.00 84.62 79 GLY A CA 1
ATOM 650 C C . GLY A 1 79 ? 9.715 7.879 9.094 1.00 84.62 79 GLY A C 1
ATOM 651 O O . GLY A 1 79 ? 8.548 8.003 8.729 1.00 84.62 79 GLY A O 1
ATOM 652 N N . MET A 1 80 ? 10.576 7.098 8.428 1.00 91.69 80 MET A N 1
ATOM 653 C CA . MET A 1 80 ? 10.154 6.270 7.279 1.00 91.69 80 MET A CA 1
ATOM 654 C C . MET A 1 80 ? 9.657 4.879 7.674 1.00 91.69 80 MET A C 1
ATOM 656 O O . MET A 1 80 ? 8.927 4.242 6.914 1.00 91.69 80 MET A O 1
ATOM 660 N N . TRP A 1 81 ? 10.026 4.431 8.870 1.00 93.81 81 TRP A N 1
ATOM 661 C CA . TRP A 1 81 ? 9.654 3.142 9.427 1.00 93.81 81 TRP A CA 1
ATOM 662 C C . TRP A 1 81 ? 9.014 3.321 10.796 1.00 93.81 81 TRP A C 1
ATOM 664 O O . TRP A 1 81 ? 9.444 4.151 11.594 1.00 93.81 81 TRP A O 1
ATOM 674 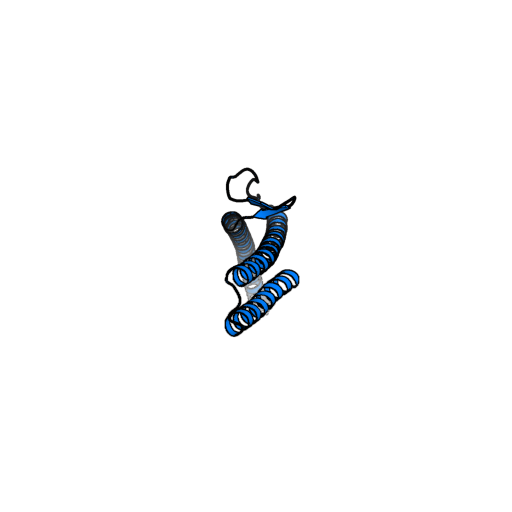N N . GLU A 1 82 ? 8.012 2.500 11.067 1.00 92.88 82 GLU A N 1
ATOM 675 C CA . GLU A 1 82 ? 7.395 2.353 12.375 1.00 92.88 82 GLU A CA 1
ATOM 676 C C . GLU A 1 82 ? 7.491 0.889 12.801 1.00 92.88 82 GLU A C 1
ATOM 678 O O . GLU A 1 82 ? 7.441 -0.028 11.973 1.00 92.88 82 GLU A O 1
ATOM 683 N N . LYS A 1 83 ? 7.686 0.665 14.101 1.00 91.94 83 LYS A N 1
ATOM 684 C CA . LYS A 1 83 ? 7.845 -0.668 14.676 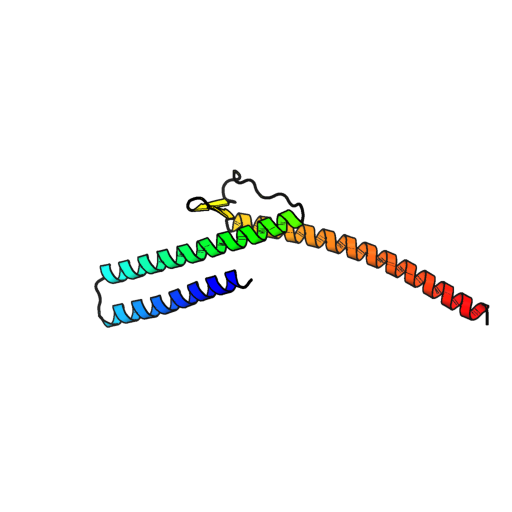1.00 91.94 83 LYS A CA 1
ATOM 685 C C . LYS A 1 83 ? 6.696 -0.945 15.629 1.00 91.94 83 LYS A C 1
ATOM 687 O O . LYS A 1 83 ? 6.525 -0.230 16.611 1.00 91.94 83 LYS A O 1
ATOM 692 N N . VAL A 1 84 ? 5.974 -2.029 15.368 1.00 91.25 84 VAL A N 1
ATOM 693 C CA . VAL A 1 84 ? 4.925 -2.542 16.250 1.00 91.25 84 VAL A CA 1
ATOM 694 C C . VAL A 1 84 ? 5.273 -3.985 16.600 1.00 91.25 84 VAL A C 1
ATOM 696 O O . VAL A 1 84 ? 5.402 -4.850 15.729 1.00 91.25 84 VAL A O 1
ATOM 699 N N . ASN A 1 85 ? 5.471 -4.244 17.894 1.00 88.06 85 ASN A N 1
ATOM 700 C CA . ASN A 1 85 ? 5.998 -5.507 18.414 1.00 88.06 85 ASN A CA 1
ATOM 701 C C . ASN A 1 85 ? 7.362 -5.867 17.783 1.00 88.06 85 ASN A C 1
ATOM 703 O O . ASN A 1 85 ? 8.338 -5.121 17.892 1.00 88.06 85 ASN A O 1
ATOM 707 N N . SER A 1 86 ? 7.451 -7.026 17.129 1.00 88.81 86 SER A N 1
ATOM 708 C CA . SER A 1 86 ? 8.656 -7.536 16.465 1.00 88.81 86 SER A CA 1
ATOM 709 C C . SER A 1 86 ? 8.709 -7.241 14.963 1.00 88.81 86 SER A C 1
ATOM 711 O O . SER A 1 86 ? 9.685 -7.608 14.310 1.00 88.81 86 SER A O 1
ATOM 713 N N . ARG A 1 87 ? 7.685 -6.588 14.400 1.00 92.25 87 ARG A N 1
ATOM 714 C CA . ARG A 1 87 ? 7.576 -6.305 12.965 1.00 92.25 87 ARG A CA 1
ATOM 715 C C . ARG A 1 87 ? 7.696 -4.798 12.719 1.00 92.25 87 ARG A C 1
ATOM 717 O O . ARG A 1 87 ? 7.225 -3.988 13.516 1.00 92.25 87 ARG A O 1
ATOM 724 N N . SER A 1 88 ? 8.285 -4.433 11.585 1.00 92.75 88 SER A N 1
ATOM 725 C CA . SER A 1 88 ? 8.361 -3.042 11.125 1.00 92.75 88 SER A CA 1
ATOM 726 C C . SER A 1 88 ? 7.566 -2.862 9.838 1.00 92.75 88 SER A C 1
ATOM 728 O O . SER A 1 88 ? 7.584 -3.739 8.970 1.00 92.75 88 SER A O 1
ATOM 730 N N . TYR A 1 89 ? 6.886 -1.729 9.704 1.00 95.12 89 TYR A N 1
ATOM 731 C CA . TYR A 1 89 ? 6.224 -1.310 8.472 1.00 95.12 89 TYR A CA 1
ATOM 732 C C . TYR A 1 89 ? 6.680 0.091 8.063 1.00 95.12 89 TYR A C 1
ATOM 734 O O . TYR A 1 89 ? 7.186 0.861 8.876 1.00 95.12 89 TYR A O 1
ATOM 742 N N . LEU A 1 90 ? 6.530 0.414 6.781 1.00 95.19 90 LEU A N 1
ATOM 743 C CA . LEU A 1 90 ? 6.786 1.753 6.267 1.00 95.19 90 LEU A CA 1
ATOM 744 C C . LEU A 1 90 ? 5.675 2.692 6.730 1.00 95.19 90 LEU A C 1
ATOM 746 O O . LEU A 1 90 ? 4.500 2.388 6.532 1.00 95.19 90 LEU A O 1
ATOM 750 N N . THR A 1 91 ? 6.037 3.853 7.263 1.00 94.69 91 THR A N 1
ATOM 751 C CA . THR A 1 91 ? 5.072 4.931 7.523 1.00 94.69 91 THR A CA 1
ATOM 752 C C . THR A 1 91 ? 4.458 5.425 6.214 1.00 94.69 91 THR A C 1
ATOM 754 O O . THR A 1 91 ? 4.915 5.087 5.119 1.00 94.69 91 THR A O 1
ATOM 757 N N . GLU A 1 92 ? 3.444 6.284 6.289 1.00 92.62 92 GLU A N 1
ATOM 758 C CA . GLU A 1 92 ? 2.877 6.915 5.094 1.00 92.62 92 GLU A CA 1
ATOM 759 C C . GLU A 1 92 ? 3.944 7.638 4.252 1.00 92.62 92 GLU A C 1
ATOM 761 O O . GLU A 1 92 ? 3.978 7.487 3.027 1.00 92.62 92 GLU A O 1
ATOM 766 N N . ALA A 1 93 ? 4.879 8.333 4.909 1.00 92.50 93 ALA A N 1
ATOM 767 C CA . ALA A 1 93 ? 6.009 8.983 4.253 1.00 92.50 93 ALA A CA 1
ATOM 768 C C . ALA A 1 93 ? 6.933 7.966 3.557 1.00 92.50 93 ALA A C 1
ATOM 770 O O . ALA A 1 93 ? 7.277 8.140 2.384 1.00 92.50 93 ALA A O 1
ATOM 771 N N . GLY A 1 94 ? 7.276 6.867 4.240 1.00 94.00 94 GLY A N 1
ATOM 772 C CA . GLY A 1 94 ? 8.075 5.782 3.665 1.00 94.00 94 GLY A CA 1
ATOM 773 C C . GLY A 1 94 ? 7.387 5.121 2.465 1.00 94.00 94 GLY A C 1
ATOM 774 O O . GLY A 1 94 ? 8.003 4.903 1.421 1.00 94.00 94 GLY A O 1
ATOM 775 N N . ILE A 1 95 ? 6.079 4.870 2.562 1.00 95.56 95 ILE A N 1
ATOM 776 C CA . ILE A 1 95 ? 5.261 4.329 1.469 1.00 95.56 95 ILE A CA 1
ATOM 777 C C . ILE A 1 95 ? 5.255 5.279 0.271 1.00 95.56 95 ILE A C 1
ATOM 779 O O . ILE A 1 95 ? 5.434 4.825 -0.863 1.00 95.56 95 ILE A O 1
ATOM 783 N N . ALA A 1 96 ? 5.032 6.575 0.497 1.00 94.56 96 ALA A N 1
ATOM 784 C CA . ALA A 1 96 ? 5.001 7.578 -0.561 1.00 94.56 96 ALA A CA 1
ATOM 785 C C . ALA A 1 96 ? 6.337 7.628 -1.312 1.00 94.56 96 ALA A C 1
ATOM 787 O O . ALA A 1 96 ? 6.346 7.567 -2.545 1.00 94.56 96 ALA A O 1
ATOM 788 N N . LYS A 1 97 ? 7.453 7.631 -0.571 1.00 93.44 97 LYS A N 1
ATOM 789 C CA . LYS A 1 97 ? 8.809 7.617 -1.127 1.00 93.44 97 LYS A CA 1
ATOM 790 C C . LYS A 1 97 ? 9.079 6.361 -1.955 1.00 93.44 97 LYS A C 1
ATOM 792 O O . LYS A 1 97 ? 9.436 6.461 -3.123 1.00 93.44 97 LYS A O 1
ATOM 797 N N . VAL A 1 98 ? 8.849 5.172 -1.397 1.00 95.56 98 VAL A N 1
ATOM 798 C CA . VAL A 1 98 ? 9.105 3.910 -2.114 1.00 95.56 98 VAL A CA 1
ATOM 799 C C . VAL A 1 98 ? 8.230 3.802 -3.367 1.00 95.56 98 VAL A C 1
ATOM 801 O O . VAL A 1 98 ? 8.692 3.367 -4.422 1.00 95.56 98 VAL A O 1
ATOM 804 N N . ARG A 1 99 ? 6.967 4.245 -3.299 1.00 96.44 99 ARG A N 1
ATOM 805 C CA . ARG A 1 99 ? 6.079 4.281 -4.469 1.00 96.44 99 ARG A CA 1
ATOM 806 C C . ARG A 1 99 ? 6.565 5.243 -5.547 1.00 96.44 99 ARG A C 1
ATOM 808 O O . ARG A 1 99 ? 6.430 4.897 -6.721 1.00 96.44 99 ARG A O 1
ATOM 815 N N . SER A 1 100 ? 7.076 6.422 -5.189 1.00 95.50 100 SER A N 1
ATOM 816 C CA . SER A 1 100 ? 7.590 7.373 -6.181 1.00 95.50 100 SER A CA 1
ATOM 817 C C . SER A 1 100 ? 8.803 6.789 -6.899 1.00 95.50 100 SER A C 1
ATOM 819 O O . SER A 1 100 ? 8.793 6.713 -8.124 1.00 95.50 100 SER A O 1
ATOM 821 N N . THR A 1 101 ? 9.758 6.229 -6.152 1.00 94.56 101 THR A N 1
ATOM 822 C CA . THR A 1 101 ? 10.961 5.598 -6.711 1.00 94.56 101 THR A CA 1
ATOM 823 C C . THR A 1 101 ? 10.621 4.418 -7.627 1.00 94.56 101 THR A C 1
ATOM 825 O O . THR A 1 101 ? 11.156 4.314 -8.727 1.00 94.56 101 THR A O 1
ATOM 828 N N . ILE A 1 102 ? 9.663 3.563 -7.241 1.00 96.88 102 ILE A N 1
ATOM 829 C CA . ILE A 1 102 ? 9.175 2.477 -8.110 1.00 96.88 102 ILE A CA 1
ATOM 830 C C . ILE A 1 102 ? 8.580 3.029 -9.413 1.00 96.88 102 ILE A C 1
ATOM 832 O O . ILE A 1 102 ? 8.834 2.486 -10.487 1.00 96.88 102 ILE A O 1
ATOM 836 N N . ARG A 1 103 ? 7.764 4.088 -9.339 1.00 96.00 103 ARG A N 1
ATOM 837 C CA . ARG A 1 103 ? 7.116 4.673 -10.525 1.00 96.00 103 ARG A CA 1
ATOM 838 C C . ARG A 1 103 ? 8.124 5.312 -11.474 1.00 96.00 103 ARG A C 1
ATOM 840 O O . ARG A 1 103 ? 7.959 5.180 -12.686 1.00 96.00 103 ARG A O 1
ATOM 847 N N . GLU A 1 104 ? 9.125 5.995 -10.931 1.00 95.56 104 GLU A N 1
ATOM 848 C CA . GLU A 1 104 ? 10.212 6.614 -11.692 1.00 95.56 104 GLU A CA 1
ATOM 849 C C . GLU A 1 104 ? 11.009 5.557 -12.462 1.00 95.56 104 GLU A C 1
ATOM 851 O O . GLU A 1 104 ? 11.164 5.674 -13.678 1.00 95.56 104 GLU A O 1
ATOM 856 N N . GLU A 1 105 ? 11.404 4.474 -11.793 1.00 95.69 105 GLU A N 1
ATOM 857 C CA . GLU A 1 105 ? 12.138 3.366 -12.410 1.00 95.69 105 GLU A CA 1
ATOM 858 C C . GLU A 1 105 ? 11.322 2.668 -13.505 1.00 95.69 105 GLU A C 1
ATOM 860 O O . GLU A 1 105 ? 11.799 2.433 -14.616 1.00 95.69 105 GLU A O 1
ATOM 865 N N . GLU A 1 106 ? 10.048 2.372 -13.241 1.00 94.69 106 GLU A N 1
ATOM 866 C CA . GLU A 1 106 ? 9.169 1.786 -14.255 1.00 94.69 106 GLU A CA 1
ATOM 867 C C . GLU A 1 106 ? 8.976 2.714 -15.461 1.00 94.69 106 GLU A C 1
ATOM 869 O O . GLU A 1 106 ? 8.890 2.247 -16.599 1.00 94.69 106 GLU A O 1
ATOM 874 N N . ALA A 1 107 ? 8.891 4.028 -15.235 1.00 93.75 107 ALA A N 1
ATOM 875 C CA . ALA A 1 107 ? 8.797 5.002 -16.313 1.00 93.75 107 ALA A CA 1
ATOM 876 C C . ALA A 1 107 ? 10.087 5.047 -17.143 1.00 93.75 107 ALA A C 1
ATOM 878 O O . ALA A 1 107 ? 10.002 5.068 -18.371 1.00 93.75 107 ALA A O 1
ATOM 879 N N . ALA A 1 108 ? 11.256 5.000 -16.500 1.00 92.44 108 ALA A N 1
ATOM 880 C CA . ALA A 1 108 ? 12.548 4.936 -17.178 1.00 92.44 108 ALA A CA 1
ATOM 881 C C . ALA A 1 108 ? 12.672 3.668 -18.039 1.00 92.44 108 ALA A C 1
ATOM 883 O O . ALA A 1 108 ? 12.996 3.752 -19.224 1.00 92.44 108 ALA A O 1
ATOM 884 N N . ARG A 1 109 ? 12.302 2.501 -17.499 1.00 91.56 109 ARG A N 1
ATOM 885 C CA . ARG A 1 109 ? 12.306 1.234 -18.251 1.00 91.56 109 ARG A CA 1
ATOM 886 C C . ARG A 1 109 ? 11.359 1.252 -19.445 1.00 91.56 109 ARG A C 1
ATOM 888 O O . ARG A 1 109 ? 11.726 0.786 -20.520 1.00 91.56 109 ARG A O 1
ATOM 895 N N . ARG A 1 110 ? 10.152 1.808 -19.285 1.00 90.44 110 ARG A N 1
ATOM 896 C CA . ARG A 1 110 ? 9.201 1.952 -20.400 1.00 90.44 110 ARG A CA 1
ATOM 897 C C . ARG A 1 110 ? 9.749 2.846 -21.508 1.00 90.44 110 ARG A C 1
ATOM 899 O O . ARG A 1 110 ? 9.561 2.503 -22.668 1.00 90.44 110 ARG A O 1
ATOM 906 N N . LYS A 1 111 ? 10.427 3.948 -21.167 1.00 88.44 111 LYS A N 1
ATOM 907 C CA . LYS A 1 111 ? 11.068 4.824 -22.161 1.00 88.44 111 LYS A CA 1
ATOM 908 C C . LYS A 1 111 ? 12.105 4.064 -22.980 1.00 88.44 111 LYS A C 1
ATOM 910 O O . LYS A 1 111 ? 11.994 4.054 -24.194 1.00 88.44 111 LYS A O 1
ATOM 915 N N . ILE A 1 112 ? 12.999 3.327 -22.317 1.00 86.88 112 ILE A N 1
ATOM 916 C CA . ILE A 1 112 ? 14.002 2.497 -22.999 1.00 86.88 112 ILE A CA 1
ATOM 917 C C . ILE A 1 112 ? 13.320 1.532 -23.978 1.00 86.88 112 ILE A C 1
ATOM 919 O O . ILE A 1 112 ? 13.693 1.473 -25.144 1.00 86.88 112 ILE A O 1
ATOM 923 N N . ILE A 1 113 ? 12.288 0.807 -23.538 1.00 84.81 113 ILE A N 1
ATOM 924 C CA . ILE A 1 113 ? 11.562 -0.135 -24.405 1.00 84.81 113 ILE A CA 1
ATOM 925 C C . ILE A 1 113 ? 10.935 0.578 -25.610 1.00 84.81 113 ILE A C 1
ATOM 927 O O . ILE A 1 113 ? 11.058 0.091 -26.731 1.00 84.81 113 ILE A O 1
ATOM 931 N N . LEU A 1 114 ? 10.273 1.717 -25.398 1.00 83.44 114 LEU A N 1
ATOM 932 C CA . LEU A 1 114 ? 9.657 2.492 -26.479 1.00 83.44 114 LEU A CA 1
ATOM 933 C C . LEU A 1 114 ? 10.698 3.005 -27.478 1.00 83.44 114 LEU A C 1
ATOM 935 O O . LEU A 1 114 ? 10.461 2.925 -28.684 1.00 83.44 114 LEU A O 1
ATOM 939 N N . ASP A 1 115 ? 11.857 3.450 -26.997 1.00 83.00 115 ASP A N 1
ATOM 940 C CA . ASP A 1 115 ? 12.957 3.895 -27.850 1.00 83.00 115 ASP A CA 1
ATOM 941 C C . ASP A 1 115 ? 13.449 2.737 -28.733 1.00 83.00 115 ASP A C 1
ATOM 943 O O . ASP A 1 115 ? 13.538 2.885 -29.952 1.00 83.00 115 ASP A O 1
ATOM 947 N N . TRP A 1 116 ? 13.648 1.541 -28.169 1.00 78.56 116 TRP A N 1
ATOM 948 C CA . TRP A 1 116 ? 14.024 0.350 -28.945 1.00 78.56 116 TRP A CA 1
ATOM 949 C C . TRP A 1 116 ? 12.956 -0.072 -29.964 1.00 78.56 116 TRP A C 1
ATOM 951 O O . TRP A 1 116 ? 13.290 -0.413 -31.101 1.00 78.56 116 TRP A O 1
ATOM 961 N N . VAL A 1 117 ? 11.672 -0.021 -29.594 1.00 81.50 117 VAL A N 1
ATOM 962 C CA . VAL A 1 117 ? 10.557 -0.318 -30.513 1.00 81.50 117 VAL A CA 1
ATOM 963 C C . VAL A 1 117 ? 10.531 0.680 -31.671 1.00 81.50 117 VAL A C 1
ATOM 965 O O . VAL A 1 117 ? 10.321 0.280 -32.815 1.00 81.50 117 VAL A O 1
ATOM 968 N N . SER A 1 118 ? 10.790 1.962 -31.398 1.00 77.56 118 SER A N 1
ATOM 969 C CA . SER A 1 118 ? 10.824 3.002 -32.429 1.00 77.56 118 SER A CA 1
ATOM 970 C C . SER A 1 118 ? 11.927 2.747 -33.462 1.00 77.56 118 SER A C 1
ATOM 972 O O . SER A 1 118 ? 11.670 2.800 -34.664 1.00 77.56 118 SER A O 1
ATOM 974 N N . VAL A 1 119 ? 13.121 2.349 -33.012 1.00 77.94 119 VAL A N 1
ATOM 975 C CA . VAL A 1 119 ? 14.242 1.997 -33.895 1.00 77.94 119 VAL A CA 1
ATOM 976 C C . VAL A 1 119 ? 13.907 0.761 -34.734 1.00 77.94 119 VAL A C 1
ATOM 978 O O . VAL A 1 119 ? 14.122 0.760 -35.947 1.00 77.94 119 VAL A O 1
ATOM 981 N N . GLY A 1 120 ? 13.316 -0.271 -34.126 1.00 78.19 120 GLY A N 1
ATOM 982 C CA . GLY A 1 120 ? 12.872 -1.468 -34.847 1.00 78.19 120 GLY A CA 1
ATOM 983 C C . GLY A 1 120 ? 11.814 -1.167 -35.914 1.00 78.19 120 GLY A C 1
ATOM 984 O O . GLY A 1 120 ? 11.879 -1.705 -37.022 1.00 78.19 120 GLY A O 1
ATOM 985 N N . ALA A 1 121 ? 10.873 -0.267 -35.621 1.00 80.06 121 ALA A N 1
ATOM 986 C CA . ALA A 1 121 ? 9.850 0.157 -36.573 1.00 80.06 121 ALA A CA 1
ATOM 987 C C . ALA A 1 121 ? 10.457 0.871 -37.792 1.00 80.06 121 ALA A C 1
ATOM 989 O O . ALA A 1 121 ? 10.063 0.584 -38.922 1.00 80.06 121 ALA A O 1
ATOM 990 N N . VAL A 1 122 ? 11.458 1.734 -37.582 1.00 83.88 122 VAL A N 1
ATOM 991 C CA . VAL A 1 122 ? 12.180 2.405 -38.676 1.00 83.88 122 VAL A CA 1
ATOM 992 C C . VAL A 1 122 ? 12.883 1.386 -39.574 1.00 83.88 122 VAL A C 1
ATOM 994 O O . VAL A 1 122 ? 12.720 1.434 -40.793 1.00 83.88 122 VAL A O 1
ATOM 997 N N . ILE A 1 123 ? 13.605 0.422 -38.994 1.00 88.50 123 ILE A N 1
ATOM 998 C CA . ILE A 1 123 ? 14.297 -0.629 -39.760 1.00 88.50 123 ILE A CA 1
ATOM 999 C C . ILE A 1 123 ? 13.293 -1.460 -40.568 1.00 88.50 123 ILE A C 1
ATOM 1001 O O . ILE A 1 123 ? 13.492 -1.692 -41.760 1.00 88.50 123 ILE A O 1
ATOM 1005 N N . THR A 1 124 ? 12.187 -1.865 -39.943 1.00 86.06 124 THR A N 1
ATOM 1006 C CA . THR A 1 124 ? 11.142 -2.657 -40.607 1.00 86.06 124 THR A CA 1
ATOM 1007 C C . THR A 1 124 ? 10.496 -1.876 -41.754 1.00 86.06 124 THR A C 1
ATOM 1009 O O . THR A 1 124 ? 10.252 -2.437 -42.822 1.00 86.06 124 THR A O 1
ATOM 1012 N N . GLY A 1 125 ? 10.282 -0.568 -41.575 1.00 88.75 125 GLY A N 1
ATOM 1013 C CA . GLY A 1 125 ? 9.794 0.326 -42.624 1.00 88.75 125 GLY A CA 1
ATOM 1014 C C . GLY A 1 125 ? 10.748 0.418 -43.818 1.00 88.75 125 GLY A C 1
ATOM 1015 O O . GLY A 1 125 ? 10.303 0.307 -44.959 1.00 88.75 125 GLY A O 1
ATOM 1016 N N . ILE A 1 126 ? 12.057 0.543 -43.571 1.00 90.56 126 ILE A N 1
ATOM 1017 C CA . ILE A 1 126 ? 13.080 0.570 -44.631 1.00 90.56 126 ILE A CA 1
ATOM 1018 C C . ILE A 1 126 ? 13.103 -0.756 -45.402 1.00 90.56 126 ILE A C 1
ATOM 1020 O O . ILE A 1 126 ? 13.091 -0.749 -46.632 1.00 90.56 126 ILE A O 1
ATOM 1024 N N . ILE A 1 127 ? 13.090 -1.894 -44.700 1.00 92.19 127 ILE A N 1
ATOM 1025 C CA . ILE A 1 127 ? 13.072 -3.226 -45.328 1.00 92.19 127 ILE A CA 1
ATOM 1026 C C . ILE A 1 127 ? 11.807 -3.405 -46.176 1.00 92.19 127 ILE A C 1
ATOM 1028 O O . ILE A 1 127 ? 11.888 -3.874 -47.314 1.00 92.19 127 ILE A O 1
ATOM 1032 N N . GLY A 1 128 ? 10.645 -3.004 -45.656 1.00 89.06 128 GLY A N 1
ATOM 1033 C CA . GLY A 1 128 ? 9.382 -3.060 -46.391 1.00 89.06 128 GLY A CA 1
ATOM 1034 C C . GLY A 1 128 ? 9.405 -2.193 -47.652 1.00 89.06 128 GLY A C 1
ATOM 1035 O O . GLY A 1 128 ? 9.025 -2.663 -48.724 1.00 89.06 128 GLY A O 1
ATOM 1036 N N . ALA A 1 129 ? 9.922 -0.965 -47.553 1.00 91.56 129 ALA A N 1
ATOM 1037 C CA . ALA A 1 129 ? 10.055 -0.054 -48.688 1.00 91.56 129 ALA A CA 1
ATOM 1038 C C . ALA A 1 129 ? 11.011 -0.598 -49.764 1.00 91.56 129 ALA A C 1
ATOM 1040 O O . ALA A 1 129 ? 10.668 -0.595 -50.945 1.00 91.56 129 ALA A O 1
ATOM 1041 N N . ALA A 1 130 ? 12.176 -1.118 -49.365 1.00 90.06 130 ALA A N 1
ATOM 1042 C CA . ALA A 1 130 ? 13.143 -1.718 -50.284 1.00 90.06 130 ALA A CA 1
ATOM 1043 C C . ALA A 1 130 ? 12.569 -2.957 -50.990 1.00 90.06 130 ALA A C 1
ATOM 1045 O O . ALA A 1 130 ? 12.728 -3.111 -52.199 1.00 90.06 130 ALA A O 1
ATOM 1046 N N . THR A 1 131 ? 11.850 -3.809 -50.254 1.00 91.62 131 THR A N 1
ATOM 1047 C CA . THR A 1 131 ? 11.193 -5.004 -50.809 1.00 91.62 131 THR A CA 1
ATOM 1048 C C . THR A 1 131 ? 10.099 -4.624 -51.807 1.00 91.62 131 THR A C 1
ATOM 1050 O O . THR A 1 131 ? 10.027 -5.201 -52.890 1.00 91.62 131 THR A O 1
ATOM 1053 N N . GLY A 1 132 ? 9.279 -3.619 -51.483 1.00 90.94 132 GLY A N 1
ATOM 1054 C CA . GLY A 1 132 ? 8.268 -3.085 -52.397 1.00 90.94 132 GLY A CA 1
ATOM 1055 C C . GLY A 1 132 ? 8.877 -2.499 -53.673 1.00 90.94 132 GLY A C 1
ATOM 1056 O O . GLY A 1 132 ? 8.381 -2.761 -54.766 1.00 90.94 132 GLY A O 1
ATOM 1057 N N . LEU A 1 133 ? 9.988 -1.764 -53.552 1.00 91.19 133 LEU A N 1
ATOM 1058 C CA . LEU A 1 133 ? 10.710 -1.208 -54.697 1.00 91.19 133 LEU A CA 1
ATOM 1059 C C . LEU A 1 133 ? 11.294 -2.315 -55.590 1.00 91.19 133 LEU A C 1
ATOM 1061 O O . LEU A 1 133 ? 11.116 -2.282 -56.807 1.00 91.19 133 LEU A O 1
ATOM 1065 N N . LEU A 1 134 ? 11.935 -3.326 -54.993 1.00 90.94 134 LEU A N 1
ATOM 1066 C CA . LEU A 1 134 ? 12.457 -4.490 -55.716 1.00 90.94 134 LEU A CA 1
ATOM 1067 C C . LEU A 1 134 ? 11.350 -5.257 -56.443 1.00 90.94 134 LEU A C 1
ATOM 1069 O O . LEU A 1 134 ? 11.550 -5.662 -57.584 1.00 90.94 134 LEU A O 1
ATOM 1073 N N . ALA A 1 135 ? 10.179 -5.417 -55.825 1.00 92.06 135 ALA A N 1
ATOM 1074 C CA . ALA A 1 135 ? 9.040 -6.093 -56.441 1.00 92.06 135 ALA A CA 1
ATOM 1075 C C . ALA A 1 135 ? 8.497 -5.361 -57.682 1.00 92.06 135 ALA A C 1
ATOM 1077 O O . ALA A 1 135 ? 7.953 -6.006 -58.573 1.00 92.06 135 ALA A O 1
ATOM 1078 N N . ILE A 1 136 ? 8.636 -4.032 -57.750 1.00 92.19 136 ILE A N 1
ATOM 1079 C CA . ILE A 1 136 ? 8.259 -3.242 -58.932 1.00 92.19 136 ILE A CA 1
ATOM 1080 C C . ILE A 1 136 ? 9.320 -3.366 -60.031 1.00 92.19 136 ILE A C 1
ATOM 1082 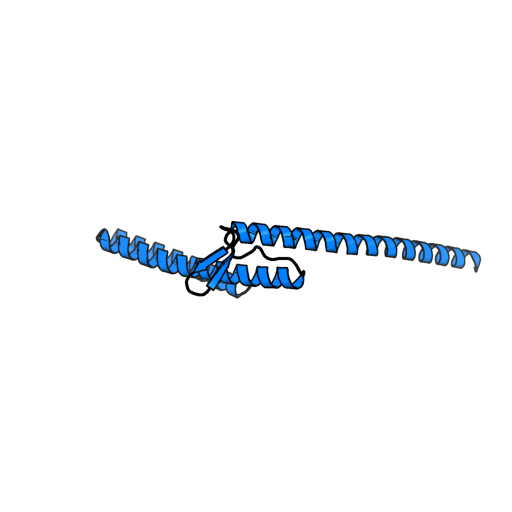O O . ILE A 1 136 ? 8.962 -3.455 -61.198 1.00 92.19 136 ILE A O 1
ATOM 1086 N N . ILE A 1 137 ? 10.607 -3.364 -59.670 1.00 89.88 137 ILE A N 1
ATOM 1087 C CA . ILE A 1 137 ? 11.726 -3.385 -60.630 1.00 89.88 137 ILE A CA 1
ATOM 1088 C C . ILE A 1 137 ? 11.943 -4.778 -61.244 1.00 89.88 137 ILE A C 1
ATOM 1090 O O . ILE A 1 137 ? 12.331 -4.879 -62.401 1.00 89.88 137 ILE A O 1
ATOM 1094 N N . LEU A 1 138 ? 11.720 -5.850 -60.478 1.00 84.75 138 LEU A N 1
ATOM 1095 C CA . LEU A 1 138 ? 11.876 -7.242 -60.933 1.00 84.75 138 LEU A CA 1
ATOM 1096 C C . LEU A 1 138 ? 10.632 -7.792 -61.656 1.00 84.75 138 LEU A C 1
ATOM 1098 O O . LEU A 1 138 ? 10.563 -8.994 -61.921 1.00 84.75 138 LEU A O 1
ATOM 1102 N N . LYS A 1 139 ? 9.652 -6.932 -61.940 1.00 59.16 139 LYS A N 1
ATOM 1103 C CA . LYS A 1 139 ? 8.436 -7.246 -62.688 1.00 59.16 139 LYS A CA 1
ATOM 1104 C C . LYS A 1 139 ? 8.564 -6.769 -64.129 1.00 59.16 139 LYS A C 1
ATOM 1106 O O . LYS A 1 139 ? 8.073 -7.508 -65.009 1.00 59.16 139 LYS A O 1
#